Protein AF-A0A7V0Y2A8-F1 (afdb_monomer_lite)

Structure (mmCIF, N/CA/C/O backbone):
data_AF-A0A7V0Y2A8-F1
#
_entry.id   AF-A0A7V0Y2A8-F1
#
loop_
_atom_site.group_PDB
_atom_site.id
_atom_site.type_symbol
_atom_site.label_atom_id
_atom_site.label_alt_id
_atom_site.label_comp_id
_atom_site.label_asym_id
_atom_site.label_entity_id
_atom_site.label_seq_id
_atom_site.pdbx_PDB_ins_code
_atom_site.Cartn_x
_atom_site.Cartn_y
_atom_site.Cartn_z
_atom_site.occupancy
_atom_site.B_iso_or_equiv
_atom_site.auth_seq_id
_atom_site.auth_comp_id
_atom_site.auth_asym_id
_atom_site.auth_atom_id
_atom_site.pdbx_PDB_model_num
ATOM 1 N N . MET A 1 1 ? 107.930 47.065 -101.768 1.00 41.16 1 MET A N 1
ATOM 2 C CA . MET A 1 1 ? 106.748 47.946 -101.839 1.00 41.16 1 MET A CA 1
ATOM 3 C C . MET A 1 1 ? 105.565 47.060 -101.537 1.00 41.16 1 MET A C 1
ATOM 5 O O . MET A 1 1 ? 105.533 45.985 -102.114 1.00 41.16 1 MET A O 1
ATOM 9 N N . ASN A 1 2 ? 104.619 47.517 -100.731 1.00 44.09 2 ASN A N 1
ATOM 10 C CA . ASN A 1 2 ? 103.269 46.960 -100.753 1.00 44.09 2 ASN A CA 1
ATOM 11 C C . ASN A 1 2 ? 103.101 45.559 -100.145 1.00 44.09 2 ASN A C 1
ATOM 13 O O . ASN A 1 2 ? 104.013 44.741 -100.088 1.00 44.09 2 ASN A O 1
ATOM 17 N N . GLN A 1 3 ? 101.916 45.402 -99.573 1.00 46.66 3 GLN A N 1
ATOM 18 C CA . GLN A 1 3 ? 101.531 44.491 -98.502 1.00 46.66 3 GLN A CA 1
ATOM 19 C C . GLN A 1 3 ? 100.575 43.408 -99.031 1.00 46.66 3 GLN A C 1
ATOM 21 O O . GLN A 1 3 ? 100.016 43.586 -100.110 1.00 46.66 3 GLN A O 1
ATOM 26 N N . GLU A 1 4 ? 100.383 42.352 -98.222 1.00 49.09 4 GLU A N 1
ATOM 27 C CA . GLU A 1 4 ? 99.725 41.056 -98.520 1.00 49.09 4 GLU A CA 1
ATOM 28 C C . GLU A 1 4 ? 100.534 40.155 -99.473 1.00 49.09 4 GLU A C 1
ATOM 30 O O . GLU A 1 4 ? 101.193 40.686 -100.368 1.00 49.09 4 GLU A O 1
ATOM 35 N N . PRO A 1 5 ? 100.562 38.807 -99.294 1.00 59.09 5 PRO A N 1
ATOM 36 C CA . PRO A 1 5 ? 99.356 37.960 -99.188 1.00 59.09 5 PRO A CA 1
ATOM 37 C C . PRO A 1 5 ? 99.505 36.630 -98.397 1.00 59.09 5 PRO A C 1
ATOM 39 O O . PRO A 1 5 ? 100.590 36.260 -97.959 1.00 59.09 5 PRO A O 1
ATOM 42 N N . ALA A 1 6 ? 98.420 35.849 -98.303 1.00 41.50 6 ALA A N 1
ATOM 43 C CA . ALA A 1 6 ? 98.488 34.381 -98.376 1.00 41.50 6 ALA A CA 1
ATOM 44 C C . ALA A 1 6 ? 97.133 33.783 -98.807 1.00 41.50 6 ALA A C 1
ATOM 46 O O . ALA A 1 6 ? 96.200 33.660 -98.019 1.00 41.50 6 ALA A O 1
ATOM 47 N N . LEU A 1 7 ? 97.053 33.406 -100.085 1.00 45.44 7 LEU A N 1
ATOM 48 C CA . LEU A 1 7 ? 96.044 32.522 -100.671 1.00 45.44 7 LEU A CA 1
ATOM 49 C C . LEU A 1 7 ? 96.472 31.063 -100.479 1.00 45.44 7 LEU A C 1
ATOM 51 O O . LEU A 1 7 ? 97.581 30.713 -100.877 1.00 45.44 7 LEU A O 1
ATOM 55 N N . GLN A 1 8 ? 95.573 30.199 -100.001 1.00 46.03 8 GLN A N 1
ATOM 56 C CA . GLN A 1 8 ? 95.588 28.760 -100.297 1.00 46.03 8 GLN A CA 1
ATOM 57 C C . GLN A 1 8 ? 94.276 28.109 -99.816 1.00 46.03 8 GLN A C 1
ATOM 59 O O . GLN A 1 8 ? 93.809 28.452 -98.740 1.00 46.03 8 GLN A O 1
ATOM 64 N N . ASN A 1 9 ? 93.651 27.112 -100.442 1.00 39.97 9 ASN A N 1
ATOM 65 C CA . ASN A 1 9 ? 93.464 26.664 -101.828 1.00 39.97 9 ASN A CA 1
ATOM 66 C C . ASN A 1 9 ? 92.543 25.423 -101.734 1.00 39.97 9 ASN A C 1
ATOM 68 O O . ASN A 1 9 ? 92.690 24.679 -100.771 1.00 39.97 9 ASN A O 1
ATOM 72 N N . HIS A 1 10 ? 91.727 25.162 -102.768 1.00 40.78 10 HIS A N 1
ATOM 73 C CA . HIS A 1 10 ? 91.119 23.853 -103.124 1.00 40.78 10 HIS A CA 1
ATOM 74 C C . HIS A 1 10 ? 90.115 23.214 -102.128 1.00 40.78 10 HIS A C 1
ATOM 76 O O . HIS A 1 10 ? 90.305 23.250 -100.927 1.00 40.78 10 HIS A O 1
ATOM 82 N N . GLN A 1 11 ? 89.027 22.530 -102.491 1.00 37.34 11 GLN A N 1
ATOM 83 C CA . GLN A 1 11 ? 88.330 22.149 -103.726 1.00 37.34 11 GLN A CA 1
ATOM 84 C C . GLN A 1 11 ? 86.916 21.643 -103.289 1.00 37.34 11 GLN A C 1
ATOM 86 O O . GLN A 1 11 ? 86.724 21.341 -102.111 1.00 37.34 11 GLN A O 1
ATOM 91 N N . PRO A 1 12 ? 85.932 21.533 -104.203 1.00 55.09 12 PRO A N 1
ATOM 92 C CA . PRO A 1 12 ? 84.576 20.989 -103.977 1.00 55.09 12 PRO A CA 1
ATOM 93 C C . PRO A 1 12 ? 84.581 19.451 -104.246 1.00 55.09 12 PRO A C 1
ATOM 95 O O . PRO A 1 12 ? 85.677 18.899 -104.334 1.00 55.09 12 PRO A O 1
ATOM 98 N N . PRO A 1 13 ? 83.485 18.713 -104.554 1.00 54.53 13 PRO A N 1
ATOM 99 C CA . PRO A 1 13 ? 82.047 18.770 -104.229 1.00 54.53 13 PRO A CA 1
ATOM 100 C C . PRO A 1 13 ? 81.493 17.392 -103.729 1.00 54.53 13 PRO A C 1
ATOM 102 O O . PRO A 1 13 ? 82.209 16.404 -103.599 1.00 54.53 13 PRO A O 1
ATOM 105 N N . THR A 1 14 ? 80.158 17.301 -103.619 1.00 45.72 14 THR A N 1
ATOM 106 C CA . THR A 1 14 ? 79.307 16.104 -103.863 1.00 45.72 14 THR A CA 1
ATOM 107 C C . THR A 1 14 ? 79.387 14.895 -102.923 1.00 45.72 14 THR A C 1
ATOM 109 O O . THR A 1 14 ? 80.276 14.057 -103.037 1.00 45.72 14 THR A O 1
ATOM 112 N N . ARG A 1 15 ? 78.281 14.651 -102.203 1.00 33.38 15 ARG A N 1
ATOM 113 C CA . ARG A 1 15 ? 77.554 13.374 -102.321 1.00 33.38 15 ARG A CA 1
ATOM 114 C C . ARG A 1 15 ? 76.119 13.490 -101.806 1.00 33.38 15 ARG A C 1
ATOM 116 O O . ARG A 1 15 ? 75.877 13.674 -100.621 1.00 33.38 15 ARG A O 1
ATOM 123 N N . THR A 1 16 ? 75.176 13.349 -102.727 1.00 52.38 16 THR A N 1
ATOM 124 C CA . THR A 1 16 ? 73.829 12.847 -102.468 1.00 52.38 16 THR A CA 1
ATOM 125 C C . THR A 1 16 ? 73.912 11.404 -101.961 1.00 52.38 16 THR A C 1
ATOM 127 O O . THR A 1 16 ? 74.511 10.557 -102.620 1.00 52.38 16 THR A O 1
ATOM 130 N N . VAL A 1 17 ? 73.285 11.129 -100.817 1.00 42.03 17 VAL A N 1
ATOM 131 C CA . VAL A 1 17 ? 72.865 9.800 -100.332 1.00 42.03 17 VAL A CA 1
ATOM 132 C C . VAL A 1 17 ? 71.547 10.058 -99.588 1.00 42.03 17 VAL A C 1
ATOM 134 O O . VAL A 1 17 ? 71.528 10.853 -98.657 1.00 42.03 17 VAL A O 1
ATOM 137 N N . HIS A 1 18 ? 70.415 9.760 -100.237 1.00 34.09 18 HIS A N 1
ATOM 138 C CA . HIS A 1 18 ? 69.471 8.698 -99.834 1.00 34.09 18 HIS A CA 1
ATOM 139 C C . HIS A 1 18 ? 68.917 8.903 -98.413 1.00 34.09 18 HIS A C 1
ATOM 141 O O . HIS A 1 18 ? 69.659 8.830 -97.448 1.00 34.09 18 HIS A O 1
ATOM 147 N N . SER A 1 19 ? 67.663 9.354 -98.288 1.00 45.12 19 SER A N 1
ATOM 148 C CA . SER A 1 19 ? 66.455 8.503 -98.213 1.00 45.12 19 SER A CA 1
ATOM 149 C C . SER A 1 19 ? 66.260 7.908 -96.819 1.00 45.12 19 SER A C 1
ATOM 151 O O . SER A 1 19 ? 67.185 7.287 -96.319 1.00 45.12 19 SER A O 1
ATOM 153 N N . GLN A 1 20 ? 65.021 8.034 -96.307 1.00 40.81 20 GLN A N 1
ATOM 154 C CA . GLN A 1 20 ? 64.449 7.270 -95.179 1.00 40.81 20 GLN A CA 1
ATOM 155 C C . GLN A 1 20 ? 64.992 7.703 -93.797 1.00 40.81 20 GLN A C 1
ATOM 157 O O . GLN A 1 20 ? 66.187 7.875 -93.632 1.00 40.81 20 GLN A O 1
ATOM 162 N N . ASP A 1 21 ? 64.237 7.979 -92.734 1.00 40.41 21 ASP A N 1
ATOM 163 C CA . ASP A 1 21 ? 62.834 7.795 -92.374 1.00 40.41 21 ASP A CA 1
ATOM 164 C C . ASP A 1 21 ? 62.510 8.811 -91.255 1.00 40.41 21 ASP A C 1
ATOM 166 O O . ASP A 1 21 ? 63.220 8.865 -90.253 1.00 40.41 21 ASP A O 1
ATOM 170 N N . GLU A 1 22 ? 61.418 9.568 -91.363 1.00 52.53 22 GLU A N 1
ATOM 171 C CA . GLU A 1 22 ? 60.676 9.992 -90.168 1.00 52.53 22 GLU A CA 1
ATOM 172 C C . GLU A 1 22 ? 59.401 9.150 -90.100 1.00 52.53 22 GLU A C 1
ATOM 174 O O . GLU A 1 22 ? 58.576 9.241 -91.015 1.00 52.53 22 GLU A O 1
ATOM 179 N N . PRO A 1 23 ? 59.197 8.352 -89.034 1.00 50.72 23 PRO A N 1
ATOM 180 C CA . PRO A 1 23 ? 57.855 7.875 -88.747 1.00 50.72 23 PRO A CA 1
ATOM 181 C C . PRO A 1 23 ? 57.562 7.806 -87.244 1.00 50.72 23 PRO A C 1
ATOM 183 O O . PRO A 1 23 ? 56.919 6.863 -86.796 1.00 50.72 23 PRO A O 1
ATOM 186 N N . PHE A 1 24 ? 58.013 8.765 -86.432 1.00 49.22 24 PHE A N 1
ATOM 187 C CA . PHE A 1 24 ? 57.648 8.766 -85.011 1.00 49.22 24 PHE A CA 1
ATOM 188 C C . PHE A 1 24 ? 57.342 10.151 -84.462 1.00 49.22 24 PHE A C 1
ATOM 190 O O . PHE A 1 24 ? 58.049 10.603 -83.583 1.00 49.22 24 PHE A O 1
ATOM 197 N N . LEU A 1 25 ? 56.245 10.772 -84.902 1.00 55.19 25 LEU A N 1
ATOM 198 C CA . LEU A 1 25 ? 55.335 11.565 -84.057 1.00 55.19 25 LEU A CA 1
ATOM 199 C C . LEU A 1 25 ? 53.986 11.663 -84.807 1.00 55.19 25 LEU A C 1
ATOM 201 O O . LEU A 1 25 ? 53.960 12.115 -85.949 1.00 55.19 25 LEU A O 1
ATOM 205 N N . PRO A 1 26 ? 52.877 11.153 -84.227 1.00 54.81 26 PRO A N 1
ATOM 206 C CA . PRO A 1 26 ? 52.179 11.880 -83.169 1.00 54.81 26 PRO A CA 1
ATOM 207 C C . PRO A 1 26 ? 51.676 10.927 -82.067 1.00 54.81 26 PRO A C 1
ATOM 209 O O . PRO A 1 26 ? 50.474 10.716 -81.898 1.00 54.81 26 PRO A O 1
ATOM 212 N N . LEU A 1 27 ? 52.593 10.306 -81.322 1.00 57.28 27 LEU A N 1
ATOM 213 C CA . LEU A 1 27 ? 52.212 9.500 -80.154 1.00 57.28 27 LEU A CA 1
ATOM 214 C C . LEU A 1 27 ? 52.006 10.356 -78.894 1.00 57.28 27 LEU A C 1
ATOM 216 O O . LEU A 1 27 ? 51.165 10.003 -78.073 1.00 57.28 27 LEU A O 1
ATOM 220 N N . SER A 1 28 ? 52.694 11.494 -78.761 1.00 64.12 28 SER A N 1
ATOM 221 C CA . SER A 1 28 ? 52.586 12.399 -77.604 1.00 64.12 28 SER A CA 1
ATOM 222 C C . SER A 1 28 ? 51.164 12.908 -77.316 1.00 64.12 28 SER A C 1
ATOM 224 O O . SER A 1 28 ? 50.699 12.671 -76.206 1.00 64.12 28 SER A O 1
ATOM 226 N N . PRO A 1 29 ? 50.392 13.476 -78.268 1.00 74.31 29 PRO A N 1
ATOM 227 C CA . PRO A 1 29 ? 49.049 13.979 -77.959 1.00 74.31 29 PRO A CA 1
ATOM 228 C C . PRO A 1 29 ? 48.061 12.862 -77.595 1.00 74.31 29 PRO A C 1
ATOM 230 O O . PRO A 1 29 ? 47.116 13.088 -76.845 1.00 74.31 29 PRO A O 1
ATOM 233 N N . ARG A 1 30 ? 48.272 11.638 -78.102 1.00 70.12 30 ARG A N 1
ATOM 234 C CA . ARG A 1 30 ? 47.468 10.465 -77.726 1.00 70.12 30 ARG A CA 1
ATOM 235 C C . ARG A 1 30 ? 47.822 9.955 -76.332 1.00 70.12 30 ARG A C 1
ATOM 237 O O . ARG A 1 30 ? 46.923 9.536 -75.612 1.00 70.12 30 ARG A O 1
ATOM 244 N N . LEU A 1 31 ? 49.101 9.996 -75.958 1.00 79.44 31 LEU A N 1
ATOM 245 C CA . LEU A 1 31 ? 49.548 9.682 -74.602 1.00 79.44 31 LEU A CA 1
ATOM 246 C C . LEU A 1 31 ? 49.018 10.714 -73.601 1.00 79.44 31 LEU A C 1
ATOM 248 O O . LEU A 1 31 ? 48.477 10.305 -72.582 1.00 79.44 31 LEU A O 1
ATOM 252 N N . ASP A 1 32 ? 49.059 12.007 -73.928 1.00 81.56 32 ASP A N 1
ATOM 253 C CA . ASP A 1 32 ? 48.509 13.085 -73.092 1.00 81.56 32 ASP A CA 1
ATOM 254 C C . ASP A 1 32 ? 46.986 12.969 -72.917 1.00 81.56 32 ASP A C 1
ATOM 256 O O . ASP A 1 32 ? 46.440 13.190 -71.837 1.00 81.56 32 ASP A O 1
ATOM 260 N N . GLN A 1 33 ? 46.274 12.564 -73.970 1.00 83.56 33 GLN A N 1
ATOM 261 C CA . GLN A 1 33 ? 44.835 12.316 -73.896 1.00 83.56 33 GLN A CA 1
ATOM 262 C C . GLN A 1 33 ? 44.501 11.082 -73.042 1.00 83.56 33 GLN A C 1
ATOM 264 O O . GLN A 1 33 ? 43.501 11.075 -72.323 1.00 83.56 33 GLN A O 1
ATOM 269 N N . LEU A 1 34 ? 45.338 10.042 -73.096 1.00 85.50 34 LEU A N 1
ATOM 270 C CA . LEU A 1 34 ? 45.162 8.818 -72.314 1.00 85.50 34 LEU A CA 1
ATOM 271 C C . LEU A 1 34 ? 45.508 9.043 -70.836 1.00 85.50 34 LEU A C 1
ATOM 273 O O . LEU A 1 34 ? 44.783 8.564 -69.968 1.00 85.50 34 LEU A O 1
ATOM 277 N N . THR A 1 35 ? 46.547 9.824 -70.530 1.00 88.00 35 THR A N 1
ATOM 278 C CA . THR A 1 35 ? 46.888 10.211 -69.152 1.00 88.00 35 THR A CA 1
ATOM 279 C C . THR A 1 35 ? 45.843 11.146 -68.549 1.00 88.00 35 THR A C 1
ATOM 281 O O . THR A 1 35 ? 45.481 10.953 -67.389 1.00 88.00 35 THR A O 1
ATOM 284 N N . ALA A 1 36 ? 45.292 12.088 -69.324 1.00 87.56 36 ALA A N 1
ATOM 285 C CA . ALA A 1 36 ? 44.167 12.921 -68.897 1.00 87.56 36 ALA A CA 1
ATOM 286 C C . ALA A 1 36 ? 42.898 12.089 -68.644 1.00 87.56 36 ALA A C 1
ATOM 288 O O . ALA A 1 36 ? 42.212 12.298 -67.646 1.00 87.56 36 ALA A O 1
ATOM 289 N N . GLY A 1 37 ? 42.612 11.107 -69.507 1.00 89.69 37 GLY A N 1
ATOM 290 C CA . GLY A 1 37 ? 41.516 10.155 -69.308 1.00 89.69 37 GLY A CA 1
ATOM 291 C C . GLY A 1 37 ? 41.700 9.289 -68.059 1.00 89.69 37 GLY A C 1
ATOM 292 O O . GLY A 1 37 ? 40.747 9.096 -67.308 1.00 89.69 37 GLY A O 1
ATOM 293 N N . LEU A 1 38 ? 42.927 8.824 -67.798 1.00 90.19 38 LEU A N 1
ATOM 294 C CA . LEU A 1 38 ? 43.275 8.102 -66.571 1.00 90.19 38 LEU A CA 1
ATOM 295 C C . LEU A 1 38 ? 43.092 8.972 -65.324 1.00 90.19 38 LEU A C 1
ATOM 297 O O . LEU A 1 38 ? 42.463 8.516 -64.378 1.00 90.19 38 LEU A O 1
ATOM 301 N N . HIS A 1 39 ? 43.559 10.224 -65.336 1.00 91.25 39 HIS A N 1
ATOM 302 C CA . HIS A 1 39 ? 43.379 11.141 -64.204 1.00 91.25 39 HIS A CA 1
ATOM 303 C C . HIS A 1 39 ? 41.904 11.465 -63.958 1.00 91.25 39 HIS A C 1
ATOM 305 O O . HIS A 1 39 ? 41.469 11.506 -62.812 1.00 91.25 39 HIS A O 1
ATOM 311 N N . ALA A 1 40 ? 41.115 11.668 -65.015 1.00 91.88 40 ALA A N 1
ATOM 312 C CA . ALA A 1 40 ? 39.680 11.904 -64.883 1.00 91.88 40 ALA A CA 1
ATOM 313 C C . ALA A 1 40 ? 38.954 10.681 -64.298 1.00 91.88 40 ALA A C 1
ATOM 315 O O . ALA A 1 40 ? 38.076 10.831 -63.451 1.00 91.88 40 ALA A O 1
ATOM 316 N N . LEU A 1 41 ? 39.340 9.471 -64.718 1.00 92.75 41 LEU A N 1
ATOM 317 C CA . LEU A 1 41 ? 38.797 8.230 -64.171 1.00 92.75 41 LEU A CA 1
ATOM 318 C C . LEU A 1 41 ? 39.202 8.033 -62.705 1.00 92.75 41 LEU A C 1
ATOM 320 O O . LEU A 1 41 ? 38.368 7.644 -61.893 1.00 92.75 41 LEU A O 1
ATOM 324 N N . GLU A 1 42 ? 40.457 8.319 -62.364 1.00 94.31 42 GLU A N 1
ATOM 325 C CA . GLU A 1 42 ? 40.974 8.235 -60.998 1.00 94.31 42 GLU A CA 1
ATOM 326 C C . GLU A 1 42 ? 40.258 9.221 -60.070 1.00 94.31 42 GLU A C 1
ATOM 328 O O . GLU A 1 42 ? 39.785 8.828 -59.006 1.00 94.31 42 GLU A O 1
ATOM 333 N N . GLN A 1 43 ? 40.084 10.473 -60.502 1.00 94.69 43 GLN A N 1
ATOM 334 C CA . GLN A 1 43 ? 39.322 11.485 -59.765 1.00 94.69 43 GLN A CA 1
ATOM 335 C C . GLN A 1 43 ? 37.859 11.081 -59.587 1.00 94.69 43 GLN A C 1
ATOM 337 O O . GLN A 1 43 ? 37.302 11.233 -58.500 1.00 94.69 43 GLN A O 1
ATOM 342 N N . TRP A 1 44 ? 37.234 10.547 -60.639 1.00 95.69 44 TRP A N 1
ATOM 343 C CA . TRP A 1 44 ? 35.859 10.069 -60.563 1.00 95.69 44 TRP A CA 1
ATOM 344 C C . TRP A 1 44 ? 35.723 8.901 -59.585 1.00 95.69 44 TRP A C 1
ATOM 346 O O . TRP A 1 44 ? 34.813 8.900 -58.760 1.00 95.69 44 TRP A O 1
ATOM 356 N N . TYR A 1 45 ? 36.642 7.934 -59.635 1.00 96.19 45 TYR A N 1
ATOM 357 C CA . TYR A 1 45 ? 36.637 6.795 -58.725 1.00 96.19 45 TYR A CA 1
ATOM 358 C C . TYR A 1 45 ? 36.891 7.222 -57.277 1.00 96.19 45 TYR A C 1
ATOM 360 O O . TYR A 1 45 ? 36.200 6.748 -56.380 1.00 96.19 45 TYR A O 1
ATOM 368 N N . ALA A 1 46 ? 37.836 8.138 -57.041 1.00 95.56 46 ALA A N 1
ATOM 369 C CA . ALA A 1 46 ? 38.087 8.697 -55.717 1.00 95.56 46 ALA A CA 1
ATOM 370 C C . ALA A 1 46 ? 36.828 9.378 -55.160 1.00 95.56 46 ALA A C 1
ATOM 372 O O . ALA A 1 46 ? 36.424 9.083 -54.039 1.00 95.56 46 ALA A O 1
ATOM 373 N N . ALA A 1 47 ? 36.148 10.193 -55.971 1.00 95.12 47 ALA A N 1
ATOM 374 C CA . ALA A 1 47 ? 34.902 10.844 -55.579 1.00 95.12 47 ALA A CA 1
ATOM 375 C C . ALA A 1 47 ? 33.752 9.846 -55.329 1.00 95.12 47 ALA A C 1
ATOM 377 O O . ALA A 1 47 ? 33.007 10.000 -54.361 1.00 95.12 47 ALA A O 1
ATOM 378 N N . ASP A 1 48 ? 33.596 8.809 -56.163 1.00 95.88 48 ASP A N 1
ATOM 379 C CA . ASP A 1 48 ? 32.574 7.766 -55.960 1.00 95.88 48 ASP A CA 1
ATOM 380 C C . ASP A 1 48 ? 32.859 6.944 -54.697 1.00 95.88 48 ASP A C 1
ATOM 382 O O . ASP A 1 48 ? 31.950 6.632 -53.927 1.00 95.88 48 ASP A O 1
ATOM 386 N N . PHE A 1 49 ? 34.129 6.628 -54.442 1.00 95.81 49 PHE A N 1
ATOM 387 C CA . PHE A 1 49 ? 34.545 5.923 -53.238 1.00 95.81 49 PHE A CA 1
ATOM 388 C C . PHE A 1 49 ? 34.310 6.765 -51.980 1.00 95.81 49 PHE A C 1
ATOM 390 O O . PHE A 1 49 ? 33.696 6.272 -51.035 1.00 95.81 49 PHE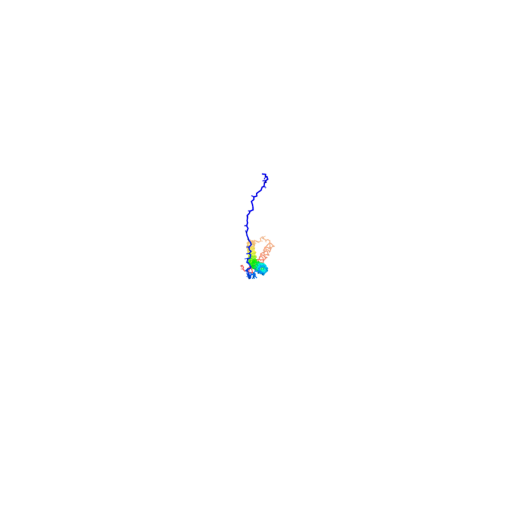 A O 1
ATOM 397 N N . GLU A 1 50 ? 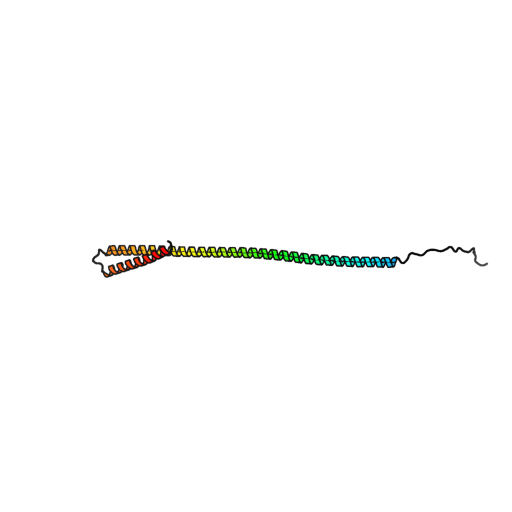34.727 8.034 -51.974 1.00 97.19 50 GLU A N 1
ATOM 398 C CA . GLU A 1 50 ? 34.472 8.967 -50.870 1.00 97.19 50 GLU A CA 1
ATOM 399 C C . GLU A 1 50 ? 32.978 9.096 -50.579 1.00 97.19 50 GLU A C 1
ATOM 401 O O . GLU A 1 50 ? 32.566 9.021 -49.420 1.00 97.19 50 GLU A O 1
ATOM 406 N N . LYS A 1 51 ? 32.153 9.202 -51.627 1.00 97.12 51 LYS A N 1
ATOM 407 C CA . LYS A 1 51 ? 30.698 9.234 -51.486 1.00 97.12 51 LYS A CA 1
ATOM 408 C C . LYS A 1 51 ? 30.170 7.963 -50.822 1.00 97.12 51 LYS A C 1
ATOM 410 O O . LYS A 1 51 ? 29.432 8.051 -49.848 1.00 97.12 51 LYS A O 1
ATOM 415 N N . ARG A 1 52 ? 30.574 6.781 -51.292 1.00 96.56 52 ARG A N 1
ATOM 416 C CA . ARG A 1 52 ? 30.135 5.509 -50.690 1.00 96.56 52 ARG A CA 1
ATOM 417 C C . ARG A 1 52 ? 30.585 5.371 -49.240 1.00 96.56 52 ARG A C 1
ATOM 419 O O . ARG A 1 52 ? 29.835 4.850 -48.421 1.00 96.56 52 ARG A O 1
ATOM 426 N N . VAL A 1 53 ? 31.795 5.823 -48.909 1.00 97.31 53 VAL A N 1
ATOM 427 C CA . VAL A 1 53 ? 32.287 5.832 -47.524 1.00 97.31 53 VAL A CA 1
ATOM 428 C C . VAL A 1 53 ? 31.444 6.771 -46.662 1.00 97.31 53 VAL A C 1
ATOM 430 O O . VAL A 1 53 ? 31.087 6.397 -45.543 1.00 97.31 53 VAL A O 1
ATOM 433 N N . ALA A 1 54 ? 31.083 7.950 -47.174 1.00 97.31 54 ALA A N 1
ATOM 434 C CA . ALA A 1 54 ? 30.188 8.873 -46.484 1.00 97.31 54 ALA A CA 1
ATOM 435 C C . ALA A 1 54 ? 28.802 8.246 -46.252 1.00 97.31 54 ALA A C 1
ATOM 437 O O . ALA A 1 54 ? 28.337 8.233 -45.112 1.00 97.31 54 ALA A O 1
ATOM 438 N N . ASP A 1 55 ? 28.212 7.633 -47.282 1.00 97.50 55 ASP A N 1
ATOM 439 C CA . ASP A 1 55 ? 26.908 6.962 -47.203 1.00 97.50 55 ASP A CA 1
ATOM 440 C C . ASP A 1 55 ? 26.926 5.830 -46.154 1.00 97.50 55 ASP A C 1
ATOM 442 O O . ASP A 1 55 ? 26.047 5.737 -45.296 1.00 97.50 55 ASP A O 1
ATOM 446 N N . VAL A 1 56 ? 27.964 4.983 -46.161 1.00 97.81 56 VAL A N 1
ATOM 447 C CA . VAL A 1 56 ? 28.125 3.900 -45.172 1.00 97.81 56 VAL A CA 1
ATOM 448 C C . VAL A 1 56 ? 28.301 4.458 -43.761 1.00 97.81 56 VAL A C 1
ATOM 450 O O . VAL A 1 56 ? 27.731 3.924 -42.808 1.00 97.81 56 VAL A O 1
ATOM 453 N N . THR A 1 57 ? 29.066 5.538 -43.611 1.00 97.50 57 THR A N 1
ATOM 454 C CA . THR A 1 57 ? 29.287 6.182 -42.310 1.00 97.50 57 THR A CA 1
ATOM 455 C C . THR A 1 57 ? 27.989 6.759 -41.752 1.00 97.50 57 THR A C 1
ATOM 457 O O . THR A 1 57 ? 27.720 6.617 -40.558 1.00 97.50 57 THR A O 1
ATOM 460 N N . GLU A 1 58 ? 27.162 7.373 -42.599 1.00 97.88 58 GLU A N 1
ATOM 461 C CA . GLU A 1 58 ? 25.854 7.899 -42.209 1.00 97.88 58 GLU A CA 1
ATOM 462 C C . GLU A 1 58 ? 24.913 6.779 -41.754 1.00 97.88 58 GLU A C 1
ATOM 464 O O . GLU A 1 58 ? 24.332 6.872 -40.669 1.00 97.88 58 GLU A O 1
ATOM 469 N N . VAL A 1 59 ? 24.831 5.684 -42.518 1.00 98.12 59 VAL A N 1
ATOM 470 C CA . VAL A 1 59 ? 24.002 4.522 -42.162 1.00 98.12 59 VAL A CA 1
ATOM 471 C C . VAL A 1 59 ? 24.453 3.905 -40.841 1.00 98.12 59 VAL A C 1
ATOM 473 O O . VAL A 1 59 ? 23.624 3.669 -39.963 1.00 98.12 59 VAL A O 1
ATOM 476 N N . LEU A 1 60 ? 25.757 3.682 -40.659 1.00 97.38 60 LEU A N 1
ATOM 477 C CA . LEU A 1 60 ? 26.291 3.131 -39.412 1.00 97.38 60 LEU A CA 1
ATOM 478 C C . LEU A 1 60 ? 26.007 4.050 -38.226 1.00 97.38 60 LEU A C 1
ATOM 480 O O . LEU A 1 60 ? 25.602 3.582 -37.165 1.00 97.38 60 LEU A O 1
ATOM 484 N N . ARG A 1 61 ? 26.171 5.365 -38.397 1.00 97.94 61 ARG A N 1
ATOM 485 C CA . ARG A 1 61 ? 25.862 6.337 -37.347 1.00 97.94 61 ARG A CA 1
ATOM 486 C C . ARG A 1 61 ? 24.380 6.313 -36.980 1.00 97.94 61 ARG A C 1
ATOM 488 O O . ARG A 1 61 ? 24.060 6.340 -35.790 1.00 97.94 61 ARG A O 1
ATOM 495 N N . ALA A 1 62 ? 23.493 6.259 -37.971 1.00 97.25 62 ALA A N 1
ATOM 496 C CA . ALA A 1 62 ? 22.056 6.165 -37.746 1.00 97.25 62 ALA A CA 1
ATOM 497 C C . ALA A 1 62 ? 21.693 4.877 -36.991 1.00 97.25 62 ALA A C 1
ATOM 499 O O . ALA A 1 62 ? 20.988 4.949 -35.987 1.00 97.25 62 ALA A O 1
ATOM 500 N N . GLN A 1 63 ? 22.246 3.731 -37.402 1.00 97.62 63 GLN A N 1
ATOM 501 C CA . GLN A 1 63 ? 22.024 2.439 -36.745 1.00 97.62 63 GLN A CA 1
ATOM 502 C C . GLN A 1 63 ? 22.530 2.432 -35.302 1.00 97.62 63 GLN A C 1
ATOM 504 O O . GLN A 1 63 ? 21.780 2.087 -34.397 1.00 97.62 63 GLN A O 1
ATOM 509 N N . ILE A 1 64 ? 23.763 2.888 -35.060 1.00 97.50 64 ILE A N 1
ATOM 510 C CA . ILE A 1 64 ? 24.326 2.971 -33.704 1.00 97.50 64 ILE A CA 1
ATOM 511 C C . ILE A 1 64 ? 23.463 3.870 -32.814 1.00 97.50 64 ILE A C 1
ATOM 513 O O . ILE A 1 64 ? 23.194 3.524 -31.666 1.00 97.50 64 ILE A O 1
ATOM 517 N N . THR A 1 65 ? 23.022 5.018 -33.335 1.00 97.81 65 THR A N 1
ATOM 518 C CA . THR A 1 65 ? 22.181 5.953 -32.575 1.00 97.81 65 THR A CA 1
ATOM 519 C C . THR A 1 65 ? 20.835 5.317 -32.242 1.00 97.81 65 THR A C 1
ATOM 521 O O . THR A 1 65 ? 20.403 5.371 -31.095 1.00 97.81 65 THR A O 1
ATOM 524 N N . GLN A 1 66 ? 20.196 4.673 -33.219 1.00 97.94 66 GLN A N 1
ATOM 525 C CA . GLN A 1 66 ? 18.918 3.994 -33.033 1.00 97.94 66 GLN A CA 1
ATOM 526 C C . GLN A 1 66 ? 19.021 2.853 -32.013 1.00 97.94 66 GLN A C 1
ATOM 528 O O . GLN A 1 66 ? 18.198 2.771 -31.101 1.00 97.94 66 GLN A O 1
ATOM 533 N N . ASP A 1 67 ? 20.041 2.005 -32.131 1.00 97.69 67 ASP A N 1
ATOM 534 C CA . ASP A 1 67 ? 20.269 0.894 -31.210 1.00 97.69 67 ASP A CA 1
ATOM 535 C C . ASP A 1 67 ? 20.505 1.403 -29.790 1.00 97.69 67 ASP A C 1
ATOM 537 O O . ASP A 1 67 ? 19.923 0.885 -28.838 1.00 97.69 67 ASP A O 1
ATOM 541 N N . LEU A 1 68 ? 21.318 2.450 -29.640 1.00 97.50 68 LEU A N 1
ATOM 542 C CA . LEU A 1 68 ? 21.610 3.035 -28.339 1.00 97.50 68 LEU A CA 1
ATOM 543 C C . LEU A 1 68 ? 20.353 3.645 -27.704 1.00 97.50 68 LEU A C 1
ATOM 545 O O . LEU A 1 68 ? 20.075 3.363 -26.541 1.00 97.50 68 LEU A O 1
ATOM 549 N N . CYS A 1 69 ? 19.572 4.416 -28.468 1.00 97.50 69 CYS A N 1
ATOM 550 C CA . CYS A 1 69 ? 18.302 4.975 -28.002 1.00 97.50 69 CYS A CA 1
ATOM 551 C C . CYS A 1 69 ? 17.332 3.872 -27.574 1.00 97.50 69 CYS A C 1
ATOM 553 O O . CYS A 1 69 ? 16.849 3.899 -26.451 1.00 97.50 69 CYS A O 1
ATOM 555 N N . SER A 1 70 ? 17.126 2.853 -28.412 1.00 97.25 70 SER A N 1
ATOM 556 C CA . SER A 1 70 ? 16.194 1.765 -28.094 1.00 97.25 70 SER A CA 1
ATOM 557 C C . SER A 1 70 ? 16.582 0.995 -26.827 1.00 97.25 70 SER A C 1
ATOM 559 O O . SER A 1 70 ? 15.718 0.644 -26.024 1.00 97.25 70 SER A O 1
ATOM 561 N N . ARG A 1 71 ? 17.885 0.766 -26.609 1.00 97.75 71 ARG A N 1
ATOM 562 C CA . ARG A 1 71 ? 18.385 0.121 -25.390 1.00 97.75 71 ARG A CA 1
ATOM 563 C C . ARG A 1 71 ? 18.150 0.994 -24.168 1.00 97.75 71 ARG A C 1
ATOM 565 O O . ARG A 1 71 ? 17.613 0.490 -23.186 1.00 97.75 71 ARG A O 1
ATOM 572 N N . PHE A 1 72 ? 18.497 2.277 -24.241 1.00 97.88 72 PHE A N 1
ATOM 573 C CA . PHE A 1 72 ? 18.264 3.201 -23.135 1.00 97.88 72 PHE A CA 1
ATOM 574 C C . PHE A 1 72 ? 16.782 3.331 -22.797 1.00 97.88 72 PHE A C 1
ATOM 576 O O . PHE A 1 72 ? 16.438 3.245 -21.624 1.00 97.88 72 PHE A O 1
ATOM 583 N N . ASP A 1 73 ? 15.911 3.464 -23.795 1.00 97.69 73 ASP A N 1
ATOM 584 C CA . ASP A 1 73 ? 14.466 3.544 -23.576 1.00 97.69 73 ASP A CA 1
ATOM 585 C C . ASP A 1 73 ? 13.957 2.280 -22.869 1.00 97.69 73 ASP A C 1
ATOM 587 O O . ASP A 1 73 ? 13.261 2.369 -21.859 1.00 97.69 73 ASP A O 1
ATOM 591 N N . SER A 1 74 ? 14.394 1.097 -23.316 1.00 97.12 74 SER A N 1
ATOM 592 C CA . SER A 1 74 ? 14.005 -0.169 -22.682 1.00 97.12 74 SER A CA 1
ATOM 593 C C . SER A 1 74 ? 14.511 -0.315 -21.241 1.00 97.12 74 SER A C 1
ATOM 595 O O . SER A 1 74 ? 13.806 -0.852 -20.386 1.00 97.12 74 SER A O 1
ATOM 597 N N . GLU A 1 75 ? 15.720 0.171 -20.952 1.00 97.81 75 GLU A N 1
ATOM 598 C CA . GLU A 1 75 ? 16.315 0.122 -19.616 1.00 97.81 75 GLU A CA 1
ATOM 599 C C . GLU A 1 75 ? 15.623 1.114 -18.672 1.00 97.81 75 GLU A C 1
ATOM 601 O O . GLU A 1 75 ? 15.302 0.772 -17.531 1.00 97.81 75 GLU A O 1
ATOM 606 N N . LEU A 1 76 ? 15.318 2.319 -19.160 1.00 97.75 76 LEU A N 1
ATOM 607 C CA . LEU A 1 76 ? 14.552 3.317 -18.419 1.00 97.75 76 LEU A CA 1
ATOM 608 C C . LEU A 1 76 ? 13.140 2.824 -18.109 1.00 97.75 76 LEU A C 1
ATOM 610 O O . LEU A 1 76 ? 12.709 2.939 -16.962 1.00 97.75 76 LEU A O 1
ATOM 614 N N . ASP A 1 77 ? 12.447 2.233 -19.083 1.00 98.06 77 ASP A N 1
ATOM 615 C CA . ASP A 1 77 ? 11.113 1.665 -18.880 1.00 98.06 77 ASP A CA 1
ATOM 616 C C . ASP A 1 77 ? 11.141 0.527 -17.857 1.00 98.06 77 ASP A C 1
ATOM 618 O O . ASP A 1 77 ? 10.315 0.491 -16.940 1.00 98.06 77 ASP A O 1
ATOM 622 N N . PHE A 1 78 ? 12.128 -0.368 -17.954 1.00 97.94 78 PHE A N 1
ATOM 623 C CA . PHE A 1 78 ? 12.311 -1.447 -16.988 1.00 97.94 78 PHE A CA 1
ATOM 624 C C . PHE A 1 78 ? 12.492 -0.906 -15.564 1.00 97.94 78 PHE A C 1
ATOM 626 O O . PHE A 1 78 ? 11.812 -1.345 -14.632 1.00 97.94 78 PHE A O 1
ATOM 633 N N . HIS A 1 79 ? 13.371 0.082 -15.386 1.00 97.94 79 HIS A N 1
ATOM 634 C CA . HIS A 1 79 ? 13.602 0.685 -14.077 1.00 97.94 79 HIS A CA 1
ATOM 635 C C . HIS A 1 79 ? 12.398 1.473 -13.566 1.00 97.94 79 HIS A C 1
ATOM 637 O O . HIS A 1 79 ? 12.094 1.400 -12.375 1.00 97.94 79 HIS A O 1
ATOM 643 N N . LEU A 1 80 ? 11.687 2.191 -14.435 1.00 97.94 80 LEU A N 1
ATOM 644 C CA . LEU A 1 80 ? 10.484 2.931 -14.069 1.00 97.94 80 LEU A CA 1
ATOM 645 C C . LEU A 1 80 ? 9.409 1.981 -13.537 1.00 97.94 80 LEU A C 1
ATOM 647 O O . LEU A 1 80 ? 8.840 2.242 -12.474 1.00 97.94 80 LEU A O 1
ATOM 651 N N . ILE A 1 81 ? 9.167 0.869 -14.236 1.00 98.06 81 ILE A N 1
ATOM 652 C CA . ILE A 1 81 ? 8.212 -0.160 -13.810 1.00 98.06 81 ILE A CA 1
ATOM 653 C C . ILE A 1 81 ? 8.641 -0.752 -12.466 1.00 98.06 81 ILE A C 1
ATOM 655 O O . ILE A 1 81 ? 7.847 -0.752 -11.527 1.00 98.06 81 ILE A O 1
ATOM 659 N N . ALA A 1 82 ? 9.902 -1.169 -12.333 1.00 98.00 82 ALA A N 1
ATOM 660 C CA . ALA A 1 82 ? 10.406 -1.773 -11.101 1.00 98.00 82 ALA A CA 1
ATOM 661 C C . ALA A 1 82 ? 10.280 -0.832 -9.891 1.00 98.00 82 ALA A C 1
ATOM 663 O O . ALA A 1 82 ? 9.827 -1.234 -8.817 1.00 98.00 82 ALA A O 1
ATOM 664 N N . VAL A 1 83 ? 10.641 0.443 -10.064 1.00 98.25 83 VAL A N 1
ATOM 665 C CA . VAL A 1 83 ? 10.514 1.457 -9.012 1.00 98.25 83 VAL A CA 1
ATOM 666 C C . VAL A 1 83 ? 9.047 1.667 -8.656 1.00 98.25 83 VAL A C 1
ATOM 668 O O . VAL A 1 83 ? 8.695 1.668 -7.476 1.00 98.25 83 VAL A O 1
ATOM 671 N N . ARG A 1 84 ? 8.173 1.812 -9.655 1.00 98.25 84 ARG A N 1
ATOM 672 C CA . ARG A 1 84 ? 6.737 1.993 -9.435 1.00 98.25 84 ARG A CA 1
ATOM 673 C C . ARG A 1 84 ? 6.136 0.831 -8.646 1.00 98.25 84 ARG A C 1
ATOM 675 O O . ARG A 1 84 ? 5.463 1.076 -7.648 1.00 98.25 84 ARG A O 1
ATOM 682 N N . GLU A 1 85 ? 6.410 -0.404 -9.048 1.00 98.06 85 GLU A N 1
ATOM 683 C CA . GLU A 1 85 ? 5.936 -1.601 -8.348 1.00 98.06 85 GLU A CA 1
ATOM 684 C C . GLU A 1 85 ? 6.439 -1.640 -6.903 1.00 98.06 85 GLU A C 1
ATOM 686 O O . GLU A 1 85 ? 5.663 -1.893 -5.981 1.00 98.06 85 GLU A O 1
ATOM 691 N N . GLN A 1 86 ? 7.712 -1.308 -6.674 1.00 97.88 86 GLN A N 1
ATOM 692 C CA . GLN A 1 86 ? 8.273 -1.243 -5.327 1.00 97.88 86 GLN A CA 1
ATOM 693 C C . GLN A 1 86 ? 7.557 -0.197 -4.457 1.00 97.88 86 GLN A C 1
ATOM 695 O O . GLN A 1 86 ? 7.285 -0.447 -3.279 1.00 97.88 86 GLN A O 1
ATOM 700 N N . TYR A 1 87 ? 7.240 0.977 -5.008 1.00 97.56 87 TYR A N 1
ATOM 701 C CA . TYR A 1 87 ? 6.487 2.005 -4.288 1.00 97.56 87 TYR A CA 1
ATOM 702 C C . TYR A 1 87 ? 5.049 1.570 -3.996 1.00 97.56 87 TYR A C 1
ATOM 704 O O . TYR A 1 87 ? 4.582 1.763 -2.871 1.00 97.56 87 TYR A O 1
ATOM 712 N N . GLU A 1 88 ? 4.363 0.962 -4.964 1.00 97.94 88 GLU A N 1
ATOM 713 C CA . GLU A 1 88 ? 2.998 0.461 -4.790 1.00 97.94 88 GLU A CA 1
ATOM 714 C C . GLU A 1 88 ? 2.941 -0.634 -3.711 1.00 97.94 88 GLU A C 1
ATOM 716 O O . GLU A 1 88 ? 2.110 -0.555 -2.803 1.00 97.94 88 GLU A O 1
ATOM 721 N N . GLN A 1 89 ? 3.882 -1.583 -3.719 1.00 97.56 89 GLN A N 1
ATOM 722 C CA . GLN A 1 89 ? 3.993 -2.624 -2.690 1.00 97.56 89 GLN A CA 1
ATOM 723 C C . GLN A 1 89 ? 4.243 -2.036 -1.298 1.00 97.56 89 GLN A C 1
ATOM 725 O O . GLN A 1 89 ? 3.590 -2.420 -0.325 1.00 97.56 89 GLN A O 1
ATOM 730 N N . ARG A 1 90 ? 5.162 -1.067 -1.179 1.00 97.44 90 ARG A N 1
ATOM 731 C CA . ARG A 1 90 ? 5.426 -0.397 0.104 1.00 97.44 90 ARG A CA 1
ATOM 732 C C . ARG A 1 90 ? 4.194 0.341 0.610 1.00 97.44 90 ARG A C 1
ATOM 734 O O . ARG A 1 90 ? 3.900 0.276 1.800 1.00 97.44 90 ARG A O 1
ATOM 741 N N . LEU A 1 91 ? 3.474 1.029 -0.272 1.00 97.00 91 LEU A N 1
ATOM 742 C CA . LEU A 1 91 ? 2.264 1.756 0.095 1.00 97.00 91 LEU A CA 1
ATOM 743 C C . LEU A 1 91 ? 1.171 0.808 0.605 1.00 97.00 91 LEU A C 1
ATOM 745 O O . LEU A 1 91 ? 0.548 1.100 1.626 1.00 97.00 91 LEU A O 1
ATOM 749 N N . GLN A 1 92 ? 0.977 -0.333 -0.062 1.00 97.19 92 GLN A N 1
ATOM 750 C CA . GLN A 1 92 ? 0.038 -1.371 0.372 1.00 97.19 92 GLN A CA 1
ATOM 751 C C . GLN A 1 92 ? 0.417 -1.925 1.751 1.00 97.19 92 GLN A C 1
ATOM 753 O O . GLN A 1 92 ? -0.418 -1.920 2.654 1.00 97.19 92 GLN A O 1
ATOM 758 N N . ALA A 1 93 ? 1.688 -2.281 1.959 1.00 96.75 93 ALA A N 1
ATOM 759 C CA . ALA A 1 93 ? 2.170 -2.778 3.247 1.00 96.75 93 ALA A CA 1
ATOM 760 C C . ALA A 1 93 ? 1.959 -1.761 4.387 1.00 96.75 93 ALA A C 1
ATOM 762 O O . ALA A 1 93 ? 1.494 -2.121 5.470 1.00 96.75 93 ALA A O 1
ATOM 763 N N . TYR A 1 94 ? 2.236 -0.474 4.148 1.00 96.31 94 TYR A N 1
ATOM 764 C CA . TYR A 1 94 ? 1.969 0.577 5.136 1.00 96.31 94 TYR A CA 1
ATOM 765 C C . TYR A 1 94 ? 0.476 0.752 5.422 1.00 96.31 94 TYR A C 1
ATOM 767 O O . TYR A 1 94 ? 0.094 0.966 6.574 1.00 96.31 94 TYR A O 1
ATOM 775 N N . ALA A 1 95 ? -0.378 0.666 4.400 1.00 96.25 95 ALA A N 1
ATOM 776 C CA . ALA A 1 95 ? -1.822 0.769 4.576 1.00 96.25 95 ALA A CA 1
ATOM 777 C C . ALA A 1 95 ? -2.366 -0.390 5.425 1.00 96.25 95 ALA A C 1
ATOM 779 O O . ALA A 1 95 ? -3.139 -0.156 6.357 1.00 96.25 95 ALA A O 1
ATOM 780 N N . GLU A 1 96 ? -1.921 -1.618 5.158 1.00 96.50 96 GLU A N 1
ATOM 781 C CA . GLU A 1 96 ? -2.278 -2.805 5.940 1.00 96.50 96 GLU A CA 1
ATOM 782 C C . GLU A 1 96 ? -1.793 -2.698 7.388 1.00 96.50 96 GLU A C 1
ATOM 784 O O . GLU A 1 96 ? -2.569 -2.930 8.318 1.00 96.50 96 GLU A O 1
ATOM 789 N N . GLN A 1 97 ? -0.545 -2.267 7.595 1.00 96.56 97 GLN A N 1
ATOM 790 C CA . GLN A 1 97 ? 0.021 -2.060 8.927 1.00 96.56 97 GLN A CA 1
ATOM 791 C C . GLN A 1 97 ? -0.735 -0.979 9.715 1.00 96.56 97 GLN A C 1
ATOM 793 O O . GLN A 1 97 ? -0.993 -1.130 10.910 1.00 96.56 97 GLN A O 1
ATOM 798 N N . LEU A 1 98 ? -1.126 0.118 9.064 1.00 96.19 98 LEU A N 1
ATOM 799 C CA . LEU A 1 98 ? -1.905 1.170 9.713 1.00 96.19 98 LEU A CA 1
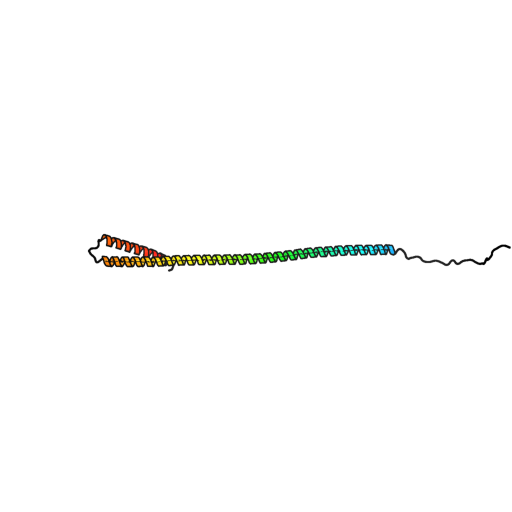ATOM 800 C C . LEU A 1 98 ? -3.309 0.677 10.077 1.00 96.19 98 LEU A C 1
ATOM 802 O O . LEU A 1 98 ? -3.817 0.992 11.154 1.00 96.19 98 LEU A O 1
ATOM 806 N N . GLN A 1 99 ? -3.949 -0.094 9.196 1.00 95.88 99 GLN A N 1
ATOM 807 C CA . GLN A 1 99 ? -5.262 -0.670 9.472 1.00 95.88 99 GLN A CA 1
ATOM 808 C C . GLN A 1 99 ? -5.213 -1.679 10.621 1.00 95.88 99 GLN A C 1
ATOM 810 O O . GLN A 1 99 ? -6.091 -1.642 11.484 1.00 95.88 99 GLN A O 1
ATOM 815 N N . SER A 1 100 ? -4.205 -2.554 10.664 1.00 94.56 100 SER A N 1
ATOM 816 C CA . SER A 1 100 ? -4.046 -3.520 11.754 1.00 94.56 100 SER A CA 1
ATOM 817 C C . SER A 1 100 ? -3.762 -2.821 13.084 1.00 94.56 100 SER A C 1
ATOM 819 O O . SER A 1 100 ? -4.435 -3.116 14.070 1.00 94.56 100 SER A O 1
ATOM 821 N N . SER A 1 101 ? -2.881 -1.816 13.097 1.00 94.69 101 SER A N 1
ATOM 822 C CA . SER A 1 101 ? -2.594 -1.008 14.289 1.00 94.69 101 SER A CA 1
ATOM 823 C C . SER A 1 101 ? -3.834 -0.268 14.803 1.00 94.69 101 SER A C 1
ATOM 825 O O . SER A 1 101 ? -4.118 -0.294 15.999 1.00 94.69 101 SER A O 1
ATOM 827 N N . ARG A 1 102 ? -4.638 0.328 13.911 1.00 94.31 102 ARG A N 1
ATOM 828 C CA . ARG A 1 102 ? -5.903 0.980 14.293 1.00 94.31 102 ARG A CA 1
ATOM 829 C C . ARG A 1 102 ? -6.913 -0.003 14.874 1.00 94.31 102 ARG A C 1
ATOM 831 O O . ARG A 1 102 ? -7.561 0.321 15.865 1.00 94.31 102 ARG A O 1
ATOM 838 N N . LYS A 1 103 ? -7.051 -1.188 14.271 1.00 92.94 103 LYS A N 1
ATOM 839 C CA . LYS A 1 103 ? -7.922 -2.248 14.799 1.00 92.94 103 LYS A CA 1
ATOM 840 C C . LYS A 1 103 ? -7.455 -2.700 16.178 1.00 92.94 103 LYS A C 1
ATOM 842 O O . LYS A 1 103 ? -8.277 -2.817 17.076 1.00 92.94 103 LYS A O 1
ATOM 847 N N . GLN A 1 104 ? -6.152 -2.891 16.365 1.00 93.19 104 GLN A N 1
ATOM 848 C CA . GLN A 1 104 ? -5.592 -3.273 17.656 1.00 93.19 104 GLN A CA 1
ATOM 849 C C . GLN A 1 104 ? -5.845 -2.203 18.727 1.00 93.19 104 GLN A C 1
ATOM 851 O O . GLN A 1 104 ? -6.361 -2.534 19.787 1.00 93.19 104 GLN A O 1
ATOM 856 N N . ALA A 1 105 ? -5.588 -0.926 18.434 1.00 94.00 105 ALA A N 1
ATOM 857 C CA . ALA A 1 105 ? -5.861 0.166 19.370 1.00 94.00 105 ALA A CA 1
ATOM 858 C C . ALA A 1 105 ? -7.360 0.276 19.722 1.00 94.00 105 ALA A C 1
ATOM 860 O O . ALA A 1 105 ? -7.730 0.477 20.879 1.00 94.00 105 ALA A O 1
ATOM 861 N N . ALA A 1 106 ? -8.252 0.090 18.742 1.00 93.50 106 ALA A N 1
ATOM 862 C CA . ALA A 1 106 ? -9.694 0.053 18.990 1.00 93.50 106 ALA A CA 1
ATOM 863 C C . ALA A 1 106 ? -10.098 -1.146 19.872 1.00 93.50 106 ALA A C 1
ATOM 865 O O . ALA A 1 106 ? -10.928 -1.018 20.767 1.00 93.50 106 ALA A O 1
ATOM 866 N N . ASN A 1 107 ? -9.472 -2.302 19.662 1.00 94.12 107 ASN A N 1
ATOM 867 C CA . ASN A 1 107 ? -9.700 -3.498 20.467 1.00 94.12 107 ASN A CA 1
ATOM 868 C C . ASN A 1 107 ? -9.199 -3.327 21.911 1.00 94.12 107 ASN A C 1
ATOM 870 O O . ASN A 1 107 ? -9.889 -3.717 22.851 1.00 94.12 107 ASN A O 1
ATOM 874 N N . GLU A 1 108 ? -8.033 -2.709 22.099 1.00 94.38 108 GLU A N 1
ATOM 875 C CA . GLU A 1 108 ? -7.472 -2.400 23.419 1.00 94.38 108 GLU A CA 1
ATOM 876 C C . GLU A 1 108 ? -8.377 -1.437 24.194 1.00 94.38 108 GLU A C 1
ATOM 878 O O . GLU A 1 108 ? -8.768 -1.744 25.321 1.00 94.38 108 GLU A O 1
ATOM 883 N N . THR A 1 109 ? -8.813 -0.343 23.563 1.00 95.44 109 THR A N 1
ATOM 884 C CA . THR A 1 109 ? -9.743 0.617 24.188 1.00 95.44 109 THR A CA 1
ATOM 885 C C . THR A 1 109 ? -11.089 -0.019 24.551 1.00 95.44 109 THR A C 1
ATOM 887 O O . THR A 1 109 ? -11.636 0.260 25.618 1.00 95.44 109 THR A O 1
ATOM 890 N N . LEU A 1 110 ? -11.608 -0.930 23.721 1.00 95.62 110 LEU A N 1
ATOM 891 C CA . LEU A 1 110 ? -12.824 -1.686 24.027 1.00 95.62 110 LEU A CA 1
ATOM 892 C C . LEU A 1 110 ? -12.645 -2.608 25.247 1.00 95.62 110 LEU A C 1
ATOM 894 O O . LEU A 1 110 ? -13.532 -2.684 26.099 1.00 95.62 110 LEU A O 1
ATOM 898 N N . LEU A 1 111 ? -11.509 -3.301 25.357 1.00 96.38 111 LEU A N 1
ATOM 899 C CA . LEU A 1 111 ? -11.212 -4.172 26.500 1.00 96.38 111 LEU A CA 1
ATOM 900 C C . LEU A 1 111 ? -10.989 -3.379 27.793 1.00 96.38 111 LEU A C 1
ATOM 902 O O . LEU A 1 111 ? -11.429 -3.808 28.861 1.00 96.38 111 LEU A O 1
ATOM 906 N N . GLU A 1 112 ? -10.331 -2.224 27.714 1.00 96.75 112 GLU A N 1
ATOM 907 C CA . GLU A 1 112 ? -10.186 -1.304 28.845 1.00 96.75 112 GLU A CA 1
ATOM 908 C C . GLU A 1 112 ? -11.544 -0.806 29.339 1.00 96.75 112 GLU A C 1
ATOM 910 O O . GLU A 1 112 ? -11.810 -0.823 30.543 1.00 96.75 112 GLU A O 1
ATOM 915 N N . GLU A 1 113 ? -12.434 -0.446 28.415 1.00 96.81 113 GLU A N 1
ATOM 916 C CA . GLU A 1 113 ? -13.792 -0.023 28.739 1.00 96.81 113 GLU A CA 1
ATOM 917 C C . GLU A 1 113 ? -14.585 -1.140 29.431 1.00 96.81 113 GLU A C 1
ATOM 919 O O . GLU A 1 113 ? -15.236 -0.900 30.449 1.00 96.81 113 GLU A O 1
ATOM 924 N N . VAL A 1 114 ? -14.479 -2.384 28.949 1.00 97.25 114 VAL A N 1
ATOM 925 C CA . VAL A 1 114 ? -15.086 -3.551 29.609 1.00 97.25 114 VAL A CA 1
ATOM 926 C C . VAL A 1 114 ? -14.593 -3.682 31.050 1.00 97.25 114 VAL A C 1
ATOM 928 O O . VAL A 1 114 ? -15.420 -3.772 31.958 1.00 97.25 114 VAL A O 1
ATOM 931 N N . ARG A 1 115 ? -13.275 -3.623 31.284 1.00 97.50 115 ARG A N 1
ATOM 932 C CA . ARG A 1 115 ? -12.700 -3.708 32.640 1.00 97.50 115 ARG A CA 1
ATOM 933 C C . ARG A 1 115 ? -13.187 -2.571 33.536 1.00 97.50 115 ARG A C 1
ATOM 935 O O . ARG A 1 115 ? -13.513 -2.801 34.699 1.00 97.50 115 ARG A O 1
ATOM 942 N N . ARG A 1 116 ? -13.271 -1.350 32.999 1.00 98.00 116 ARG A N 1
ATOM 943 C CA . ARG A 1 116 ? -13.764 -0.174 33.728 1.00 98.00 116 ARG A CA 1
ATOM 944 C C . ARG A 1 116 ? -15.209 -0.364 34.186 1.00 98.00 116 ARG A C 1
ATOM 946 O O . ARG A 1 116 ? -15.527 -0.093 35.343 1.00 98.00 116 ARG A O 1
ATOM 953 N N . ILE A 1 117 ? -16.076 -0.843 33.296 1.00 97.69 117 ILE A N 1
ATOM 954 C CA . ILE A 1 117 ? -17.491 -1.080 33.608 1.00 97.69 117 ILE A CA 1
ATOM 955 C C . ILE A 1 117 ? -17.665 -2.267 34.558 1.00 97.69 117 ILE A C 1
ATOM 957 O O . ILE A 1 117 ? -18.512 -2.208 35.447 1.00 97.69 117 ILE A O 1
ATOM 961 N N . GLU A 1 118 ? -16.854 -3.319 34.430 1.00 97.44 118 GLU A N 1
ATOM 962 C CA . GLU A 1 118 ? -16.842 -4.439 35.379 1.00 97.44 118 GLU A CA 1
ATOM 963 C C . GLU A 1 118 ? -16.469 -3.985 36.793 1.00 97.44 118 GLU A C 1
ATOM 965 O O . GLU A 1 118 ? -17.160 -4.351 37.745 1.00 97.44 118 GLU A O 1
ATOM 970 N N . ALA A 1 119 ? -15.448 -3.134 36.931 1.00 97.50 119 ALA A N 1
ATOM 971 C CA . ALA A 1 119 ? -15.064 -2.555 38.216 1.00 97.50 119 ALA A CA 1
ATOM 972 C C . ALA A 1 119 ? -16.180 -1.674 38.804 1.00 97.50 119 ALA A C 1
A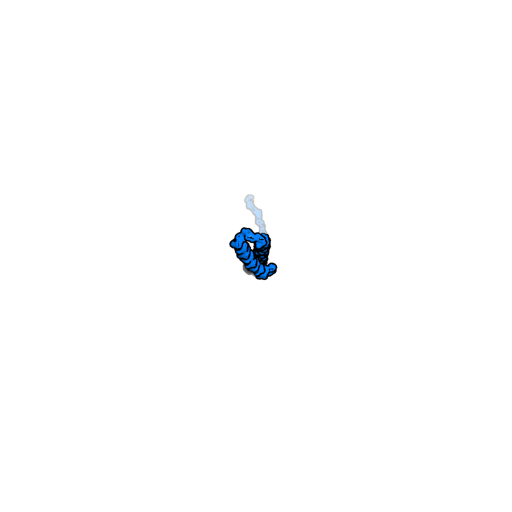TOM 974 O O . ALA A 1 119 ? -16.564 -1.860 39.956 1.00 97.50 119 ALA A O 1
ATOM 975 N N . ALA A 1 120 ? -16.766 -0.777 38.003 1.00 96.81 120 ALA A N 1
ATOM 976 C CA . ALA A 1 120 ? -17.872 0.075 38.448 1.00 96.81 120 ALA A CA 1
ATOM 977 C C . ALA A 1 120 ? -19.099 -0.743 38.894 1.00 96.81 120 ALA A C 1
ATOM 979 O O . ALA A 1 120 ? -19.754 -0.420 39.885 1.00 96.81 120 ALA A O 1
ATOM 980 N N . LEU A 1 121 ? -19.400 -1.830 38.181 1.00 96.94 121 LEU A N 1
ATOM 981 C CA . LEU A 1 121 ? -20.483 -2.744 38.524 1.00 96.94 121 LEU A CA 1
ATOM 982 C C . LEU A 1 121 ? -20.185 -3.527 39.806 1.00 96.94 121 LEU A C 1
ATOM 984 O O . LEU A 1 121 ? -21.104 -3.763 40.587 1.00 96.94 121 LEU A O 1
ATOM 988 N N . HIS A 1 122 ? -18.929 -3.914 40.036 1.00 96.94 122 HIS A N 1
ATOM 989 C CA . HIS A 1 122 ? -18.512 -4.549 41.282 1.00 96.94 122 HIS A CA 1
ATOM 990 C C . HIS A 1 122 ? -18.718 -3.613 42.477 1.00 96.94 122 HIS A C 1
ATOM 992 O O . HIS A 1 122 ? -19.425 -3.993 43.405 1.00 96.94 122 HIS A O 1
ATOM 998 N N . THR A 1 123 ? -18.239 -2.367 42.397 1.00 96.69 123 THR A N 1
ATOM 999 C CA . THR A 1 123 ? -18.457 -1.351 43.441 1.00 96.69 123 THR A CA 1
ATOM 1000 C C . THR A 1 123 ? -19.946 -1.095 43.689 1.00 96.69 123 THR A C 1
ATOM 1002 O O . THR A 1 123 ? -20.389 -1.064 44.832 1.00 96.69 123 THR A O 1
ATOM 1005 N N . CYS A 1 124 ? -20.755 -0.990 42.629 1.00 95.12 124 CYS A N 1
ATOM 1006 C CA . CYS A 1 124 ? -22.205 -0.815 42.758 1.00 95.12 124 CYS A CA 1
ATOM 1007 C C . CYS A 1 124 ? -22.883 -2.009 43.463 1.00 95.12 124 CYS A C 1
ATOM 1009 O O . CYS A 1 124 ? -23.819 -1.820 44.241 1.00 95.12 124 CYS A O 1
ATOM 1011 N N . ASN A 1 125 ? -22.409 -3.239 43.225 1.00 94.75 125 ASN A N 1
ATOM 1012 C CA . ASN A 1 125 ? -22.906 -4.422 43.932 1.00 94.75 125 ASN A CA 1
ATOM 1013 C C . ASN A 1 125 ? -22.523 -4.396 45.414 1.00 94.75 125 ASN A C 1
ATOM 1015 O O . ASN A 1 125 ? -23.385 -4.643 46.246 1.00 94.75 125 ASN A O 1
ATOM 1019 N N . GLU A 1 126 ? -21.274 -4.059 45.741 1.00 96.31 126 GLU A N 1
ATOM 1020 C CA . GLU A 1 126 ? -20.811 -3.964 47.132 1.00 96.31 126 GLU A CA 1
ATOM 1021 C C . GLU A 1 126 ? -21.588 -2.901 47.920 1.00 96.31 126 GLU A C 1
ATOM 1023 O O . GLU A 1 126 ? -21.968 -3.124 49.070 1.00 96.31 126 GLU A O 1
ATOM 1028 N N . GLU A 1 127 ? -21.877 -1.756 47.297 1.00 94.25 127 GLU A N 1
ATOM 1029 C CA . GLU A 1 127 ? -22.714 -0.717 47.899 1.00 94.25 127 GLU A CA 1
ATOM 1030 C C . GLU A 1 127 ? -24.150 -1.194 48.130 1.00 94.25 127 GLU A C 1
ATOM 1032 O O . GLU A 1 127 ? -24.711 -0.944 49.199 1.00 94.25 127 GLU A O 1
ATOM 1037 N N . LEU A 1 128 ? -24.745 -1.899 47.160 1.00 92.44 128 LEU A N 1
ATOM 1038 C CA . LEU A 1 128 ? -26.073 -2.492 47.318 1.00 92.44 128 LEU A CA 1
ATOM 1039 C C . LEU A 1 128 ? -26.093 -3.528 48.443 1.00 92.44 128 LEU A C 1
ATOM 1041 O O . LEU A 1 128 ? -26.964 -3.442 49.302 1.00 92.44 128 LEU A O 1
ATOM 1045 N N . ASP A 1 129 ? -25.137 -4.455 48.474 1.00 93.25 129 ASP A N 1
ATOM 1046 C CA . ASP A 1 129 ? -25.056 -5.517 49.483 1.00 93.25 129 ASP A CA 1
ATOM 1047 C C . ASP A 1 129 ? -24.827 -4.948 50.891 1.00 93.25 129 ASP A C 1
ATOM 1049 O O . ASP A 1 129 ? -25.357 -5.472 51.871 1.00 93.25 129 ASP A O 1
ATOM 1053 N N . ARG A 1 130 ? -24.096 -3.830 51.000 1.00 93.69 130 ARG A N 1
ATOM 1054 C CA . ARG A 1 130 ? -23.893 -3.109 52.262 1.00 93.69 130 ARG A CA 1
ATOM 1055 C C . ARG A 1 130 ? -25.146 -2.380 52.747 1.00 93.69 130 ARG A C 1
ATOM 1057 O O . ARG A 1 130 ? -25.365 -2.319 53.953 1.00 93.69 130 ARG A O 1
ATOM 1064 N N . LEU A 1 131 ? -25.917 -1.775 51.843 1.00 91.56 131 LEU A N 1
ATOM 1065 C CA . LEU A 1 131 ? -27.086 -0.956 52.192 1.00 91.56 131 LEU A CA 1
ATOM 1066 C C . LEU A 1 131 ? -28.379 -1.772 52.316 1.00 91.56 131 LEU A C 1
ATOM 1068 O O . LEU A 1 131 ? -29.308 -1.315 52.972 1.00 91.56 131 LEU A O 1
ATOM 1072 N N . LEU A 1 132 ? -28.454 -2.960 51.708 1.00 89.12 132 LEU A N 1
ATOM 1073 C CA . LEU A 1 132 ? -29.625 -3.840 51.776 1.00 89.12 132 LEU A CA 1
ATOM 1074 C C . LEU A 1 132 ? -30.051 -4.244 53.204 1.00 89.12 132 LEU A C 1
ATOM 1076 O O . LEU A 1 132 ? -31.254 -4.288 53.442 1.00 89.12 132 LEU A O 1
ATOM 1080 N N . PRO A 1 133 ? -29.131 -4.579 54.135 1.00 90.62 133 PRO A N 1
ATOM 1081 C CA . PRO A 1 133 ? -29.495 -4.962 55.500 1.00 90.62 133 PRO A CA 1
ATOM 1082 C C . PRO A 1 133 ? -29.742 -3.768 56.440 1.00 90.62 133 PRO A C 1
ATOM 1084 O O . PRO A 1 133 ? -30.061 -3.984 57.606 1.00 90.62 133 PRO A O 1
ATOM 1087 N N . ASP A 1 134 ? -29.551 -2.527 55.980 1.00 88.75 134 ASP A N 1
ATOM 1088 C CA . ASP A 1 134 ? -29.720 -1.323 56.796 1.00 88.75 134 ASP A CA 1
ATOM 1089 C C . ASP A 1 134 ? -31.112 -0.703 56.576 1.00 88.75 134 ASP A C 1
ATOM 1091 O O . ASP A 1 134 ? -31.341 0.055 55.631 1.00 88.75 134 ASP A O 1
ATOM 1095 N N . ASP A 1 135 ? -32.039 -1.001 57.492 1.00 81.62 135 ASP A N 1
ATOM 1096 C CA . ASP A 1 135 ? -33.431 -0.522 57.471 1.00 81.62 135 ASP A CA 1
ATOM 1097 C C . ASP A 1 135 ? -33.563 1.011 57.594 1.00 81.62 135 ASP A C 1
ATOM 1099 O O . ASP A 1 135 ? -34.646 1.566 57.388 1.00 81.62 135 ASP A O 1
ATOM 1103 N N . SER A 1 136 ? -32.477 1.724 57.923 1.00 86.56 136 SER A N 1
ATOM 1104 C CA . SER A 1 136 ? -32.465 3.190 57.998 1.00 86.56 136 SER A CA 1
ATOM 1105 C C . SER A 1 136 ? -32.261 3.872 56.637 1.00 86.56 136 SER A C 1
ATOM 1107 O O . SER A 1 136 ? -32.464 5.085 56.504 1.00 86.56 136 SER A O 1
ATOM 1109 N N . VAL A 1 137 ? -31.881 3.115 55.603 1.00 85.50 137 VAL A N 1
ATOM 1110 C CA . VAL A 1 137 ? -31.598 3.648 54.268 1.00 85.50 137 VAL A CA 1
ATOM 1111 C C . VAL A 1 137 ? -32.898 3.950 53.524 1.00 85.50 137 VAL A C 1
ATOM 1113 O O . VAL A 1 137 ? -33.776 3.107 53.364 1.00 85.50 137 VAL A O 1
ATOM 1116 N N . ALA A 1 138 ? -33.006 5.165 52.980 1.00 89.88 138 ALA A N 1
ATOM 1117 C CA . ALA A 1 138 ? -34.152 5.548 52.164 1.00 89.88 138 ALA A CA 1
ATOM 1118 C C . ALA A 1 138 ? -34.294 4.635 50.929 1.00 89.88 138 ALA A C 1
ATOM 1120 O O . ALA A 1 138 ? -33.389 4.565 50.093 1.00 89.88 138 ALA A O 1
ATOM 1121 N N . LEU A 1 139 ? -35.470 4.019 50.759 1.00 89.44 139 LEU A N 1
ATOM 1122 C CA . LEU A 1 139 ? -35.794 3.130 49.632 1.00 89.44 139 LEU A CA 1
ATOM 1123 C C . LEU A 1 139 ? -35.476 3.749 48.259 1.00 89.44 139 LEU A C 1
ATOM 1125 O O . LEU A 1 139 ? -35.025 3.053 47.352 1.00 89.44 139 LEU A O 1
ATOM 1129 N N . GLY A 1 14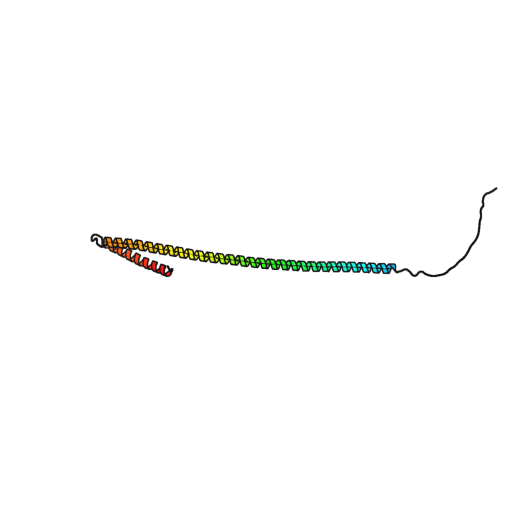0 ? -35.656 5.066 48.108 1.00 91.25 140 GLY A N 1
ATOM 1130 C CA . GLY A 1 140 ? -35.312 5.785 46.878 1.00 91.25 140 GLY A CA 1
ATOM 1131 C C . GLY A 1 140 ? -33.834 5.652 46.487 1.00 91.25 140 GLY A C 1
ATOM 1132 O O . GLY A 1 140 ? -33.531 5.485 45.308 1.00 91.25 140 GLY A O 1
ATOM 1133 N N . LYS A 1 141 ? -32.919 5.635 47.467 1.00 91.81 141 LYS A N 1
ATOM 1134 C CA . LYS A 1 141 ? -31.479 5.441 47.234 1.00 91.81 141 LYS A CA 1
ATOM 1135 C C . LYS A 1 141 ? -31.171 4.014 46.773 1.00 91.81 141 LYS A C 1
ATOM 1137 O O . LYS A 1 141 ? -30.397 3.831 45.837 1.00 91.81 141 LYS A O 1
ATOM 1142 N N . LEU A 1 142 ? -31.808 3.012 47.385 1.00 92.19 142 LEU A N 1
ATOM 1143 C CA . LEU A 1 142 ? -31.680 1.607 46.976 1.00 92.19 142 LEU A CA 1
ATOM 1144 C C . LEU A 1 142 ? -32.202 1.384 45.550 1.00 92.19 142 LEU A C 1
ATOM 1146 O O . LEU A 1 142 ? -31.545 0.722 44.748 1.00 92.19 142 LEU A O 1
ATOM 1150 N N . LEU A 1 143 ? -33.352 1.976 45.210 1.00 93.50 143 LEU A N 1
ATOM 1151 C CA . LEU A 1 143 ? -33.907 1.925 43.856 1.00 93.50 143 LEU A CA 1
ATOM 1152 C C . LEU A 1 143 ? -32.976 2.586 42.836 1.00 93.50 143 LEU A C 1
ATOM 1154 O O . LEU A 1 143 ? -32.745 2.014 41.775 1.00 93.50 143 LEU A O 1
ATOM 1158 N N . GLN A 1 144 ? -32.401 3.746 43.161 1.00 95.06 144 GLN A N 1
ATOM 1159 C CA . GLN A 1 144 ? -31.458 4.435 42.280 1.00 95.06 144 GLN A CA 1
ATOM 1160 C C . GLN A 1 144 ? -30.210 3.586 41.998 1.00 95.06 144 GLN A C 1
ATOM 1162 O O . GLN A 1 144 ? -29.851 3.400 40.835 1.00 95.06 144 GLN A O 1
ATOM 1167 N N . LEU A 1 145 ? -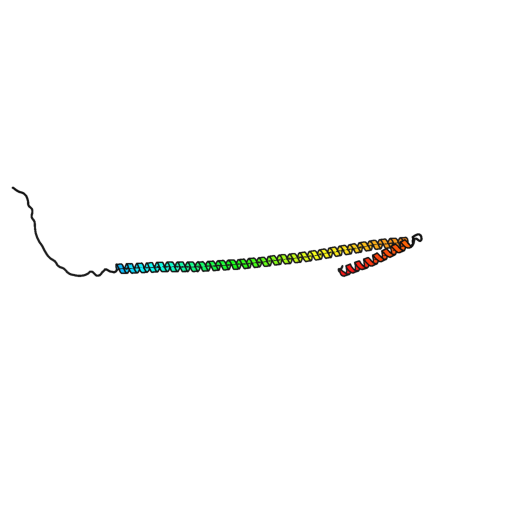29.594 3.013 43.037 1.00 94.38 145 LEU A N 1
ATOM 1168 C CA . LEU A 1 145 ? -28.456 2.099 42.883 1.00 94.38 145 LEU A CA 1
ATOM 1169 C C . LEU A 1 145 ? -28.832 0.859 42.065 1.00 94.38 145 LEU A C 1
ATOM 1171 O O . LEU A 1 145 ? -28.063 0.409 41.217 1.00 94.38 145 LEU A O 1
ATOM 1175 N N . ARG A 1 146 ? -30.040 0.316 42.262 1.00 94.25 146 ARG A N 1
ATOM 1176 C CA . ARG A 1 146 ? -30.509 -0.836 41.486 1.00 94.25 146 ARG A CA 1
ATOM 1177 C C . ARG A 1 146 ? -30.697 -0.504 40.006 1.00 94.25 146 ARG A C 1
ATOM 1179 O O . ARG A 1 146 ? -30.350 -1.330 39.161 1.00 94.25 146 ARG A O 1
ATOM 1186 N N . THR A 1 147 ? -31.205 0.682 39.688 1.00 96.56 147 THR A N 1
ATOM 1187 C CA . THR A 1 147 ? -31.314 1.169 38.306 1.00 96.56 147 THR A CA 1
ATOM 1188 C C . THR A 1 147 ? -29.933 1.323 37.675 1.00 96.56 147 THR A C 1
ATOM 1190 O O . THR A 1 147 ? -29.694 0.757 36.610 1.00 96.56 147 THR A O 1
ATOM 1193 N N . GLN A 1 148 ? -28.989 1.961 38.374 1.00 96.00 148 GLN A N 1
ATOM 1194 C CA . GLN A 1 148 ? -27.604 2.097 37.912 1.00 96.00 148 GLN A CA 1
ATOM 1195 C C . GLN A 1 148 ? -26.954 0.728 37.648 1.00 96.00 148 GLN A C 1
ATOM 1197 O O . GLN A 1 148 ? -26.312 0.520 36.619 1.00 96.00 148 GLN A O 1
ATOM 1202 N N . GLN A 1 149 ? -27.173 -0.250 38.531 1.00 97.00 149 GLN A N 1
ATOM 1203 C CA . GLN A 1 149 ? -26.690 -1.618 38.341 1.00 97.00 149 GLN A CA 1
ATOM 1204 C C . GLN A 1 149 ? -27.253 -2.261 37.059 1.00 97.00 149 GLN A C 1
ATOM 1206 O O . GLN A 1 149 ? -26.530 -2.958 36.342 1.00 97.00 149 GLN A O 1
ATOM 1211 N N . LEU A 1 150 ? -28.543 -2.066 36.764 1.00 97.06 150 LEU A N 1
ATOM 1212 C CA . LEU A 1 150 ? -29.181 -2.597 35.555 1.00 97.06 150 LEU A CA 1
ATOM 1213 C C . LEU A 1 150 ? -28.638 -1.933 34.285 1.00 97.06 150 LEU A C 1
ATOM 1215 O O . LEU A 1 150 ? -28.361 -2.637 33.312 1.00 97.06 150 LEU A O 1
ATOM 1219 N N . GLU A 1 151 ? -28.436 -0.617 34.310 1.00 97.38 151 GLU A N 1
ATOM 1220 C CA . GLU A 1 151 ? -27.844 0.143 33.205 1.00 97.38 151 GLU A CA 1
ATOM 1221 C C . GLU A 1 151 ? -26.417 -0.329 32.906 1.00 97.38 151 GLU A C 1
ATOM 1223 O O . GLU A 1 151 ? -26.109 -0.676 31.764 1.00 97.38 151 GLU A O 1
ATOM 1228 N N . LEU A 1 152 ? -25.574 -0.463 33.937 1.00 97.81 152 LEU A N 1
ATOM 1229 C CA . LEU A 1 152 ? -24.210 -0.981 33.795 1.00 97.81 152 LEU A CA 1
ATOM 1230 C C . LEU A 1 152 ? -24.199 -2.416 33.246 1.00 97.81 152 LEU A C 1
ATOM 1232 O O . LEU A 1 152 ? -23.397 -2.735 32.369 1.00 97.81 152 LEU A O 1
ATOM 1236 N N . LYS A 1 153 ? -25.121 -3.285 33.691 1.00 97.44 153 LYS A N 1
ATOM 1237 C CA . LYS A 1 153 ? -25.266 -4.654 33.156 1.00 97.44 153 LYS A CA 1
ATOM 1238 C C . LYS A 1 153 ? -25.667 -4.661 31.683 1.00 97.44 153 LYS A C 1
ATOM 1240 O O . LYS A 1 153 ? -25.154 -5.481 30.916 1.00 97.44 153 LYS A O 1
ATOM 1245 N N . ALA A 1 154 ? -26.599 -3.796 31.290 1.00 97.69 154 ALA A N 1
ATOM 1246 C CA . ALA A 1 154 ? -27.045 -3.684 29.907 1.00 97.69 154 ALA A CA 1
ATOM 1247 C C . ALA A 1 154 ? -25.914 -3.171 29.006 1.00 97.69 154 ALA A C 1
ATOM 1249 O O . ALA A 1 154 ? -25.648 -3.765 27.960 1.00 97.69 154 ALA A O 1
ATOM 1250 N N . TYR A 1 155 ? -25.198 -2.138 29.451 1.00 97.75 155 TYR A N 1
ATOM 1251 C CA . TYR A 1 155 ? -24.064 -1.581 28.726 1.00 97.75 155 TYR A CA 1
ATOM 1252 C C . TYR A 1 155 ? -22.918 -2.592 28.588 1.00 97.75 155 TYR A C 1
ATOM 1254 O O . TYR A 1 155 ? -22.457 -2.845 27.476 1.00 97.75 155 TYR A O 1
ATOM 1262 N N . LEU A 1 156 ? -22.546 -3.287 29.671 1.00 97.62 156 LEU A N 1
ATOM 1263 C CA . LEU A 1 156 ? -21.540 -4.355 29.642 1.00 97.62 156 LEU A CA 1
ATOM 1264 C C . LEU A 1 156 ? -21.918 -5.481 28.671 1.00 97.62 156 LEU A C 1
ATOM 1266 O O . LEU A 1 156 ? -21.060 -6.025 27.977 1.00 97.62 156 LEU A O 1
ATOM 1270 N N . ARG A 1 157 ? -23.205 -5.838 28.592 1.00 97.12 157 ARG A N 1
ATOM 1271 C CA . ARG A 1 157 ? -23.691 -6.819 27.613 1.00 97.12 157 ARG A CA 1
ATOM 1272 C C . ARG A 1 157 ? -23.491 -6.322 26.179 1.00 97.12 157 ARG A C 1
ATOM 1274 O O . ARG A 1 157 ? -23.071 -7.114 25.338 1.00 97.12 157 ARG A O 1
ATOM 1281 N N . GLY A 1 158 ? -23.754 -5.041 25.919 1.00 97.00 158 GLY A N 1
ATOM 1282 C CA . GLY A 1 158 ? -23.483 -4.395 24.633 1.00 97.00 158 GLY A CA 1
ATOM 1283 C C . GLY A 1 158 ? -21.995 -4.406 24.274 1.00 97.00 158 GLY A C 1
ATOM 1284 O O . GLY A 1 158 ? -21.633 -4.848 23.187 1.00 97.00 158 GLY A O 1
ATOM 1285 N N . LEU A 1 159 ? -21.125 -4.029 25.213 1.00 96.12 159 LEU A N 1
ATOM 1286 C CA . LEU A 1 159 ? -19.672 -4.056 25.018 1.00 96.12 159 LEU A CA 1
ATOM 1287 C C . LEU A 1 159 ? -19.156 -5.474 24.749 1.00 96.12 159 LEU A C 1
ATOM 1289 O O . LEU A 1 159 ? -18.433 -5.702 23.787 1.00 96.12 159 LEU A O 1
ATOM 1293 N N . ARG A 1 160 ? -19.587 -6.471 25.531 1.00 95.44 160 ARG A N 1
ATOM 1294 C CA . ARG A 1 160 ? -19.206 -7.879 25.312 1.00 95.44 160 ARG A CA 1
ATOM 1295 C C . ARG A 1 160 ? -19.693 -8.421 23.970 1.00 95.44 160 ARG A C 1
ATOM 1297 O O . ARG A 1 160 ? -19.051 -9.297 23.397 1.00 95.44 160 ARG A O 1
ATOM 1304 N N . PHE A 1 161 ? -20.825 -7.934 23.468 1.00 96.06 161 PHE A N 1
ATOM 1305 C CA . PHE A 1 161 ? -21.277 -8.268 22.121 1.00 96.06 161 PHE A CA 1
ATOM 1306 C C . PHE A 1 161 ? -20.336 -7.685 21.058 1.00 96.06 161 PHE A C 1
ATOM 1308 O O . PHE A 1 161 ? -19.955 -8.406 20.139 1.00 96.06 161 PHE A O 1
ATOM 1315 N N . GLN A 1 162 ? -19.893 -6.436 21.221 1.00 93.56 162 GLN A N 1
ATOM 1316 C CA . GLN A 1 162 ? -18.903 -5.817 20.332 1.00 93.56 162 GLN A CA 1
ATOM 1317 C C . GLN A 1 162 ? -17.548 -6.541 20.377 1.00 93.56 162 GLN A C 1
ATOM 1319 O O . GLN A 1 162 ? -16.974 -6.795 19.325 1.00 93.56 162 GLN A O 1
ATOM 1324 N N . VAL A 1 163 ? -17.082 -6.963 21.559 1.00 93.62 163 VAL A N 1
ATOM 1325 C CA . VAL A 1 163 ? -15.851 -7.769 21.724 1.00 93.62 163 VAL A CA 1
ATOM 1326 C C . VAL A 1 163 ? -15.944 -9.071 20.923 1.00 93.62 163 VAL A C 1
ATOM 1328 O O . VAL A 1 163 ? -15.052 -9.384 20.140 1.00 93.62 163 VAL A O 1
ATOM 1331 N N . LYS A 1 164 ? -17.076 -9.782 21.026 1.00 92.19 164 LYS A N 1
ATOM 1332 C CA . LYS A 1 164 ? -17.321 -11.004 20.243 1.00 92.19 164 LYS A CA 1
ATOM 1333 C C . LYS A 1 164 ? -17.341 -10.748 18.738 1.00 92.19 164 LYS A C 1
ATOM 1335 O O . LYS A 1 164 ? -16.837 -11.572 17.982 1.00 92.19 164 LYS A O 1
ATOM 1340 N N . GLN A 1 165 ? -17.921 -9.632 18.292 1.00 90.12 165 GLN A N 1
ATOM 1341 C CA . GLN A 1 165 ? -17.895 -9.250 16.876 1.00 90.12 165 GLN A CA 1
ATOM 1342 C C . GLN A 1 165 ? -16.483 -8.899 16.392 1.00 90.12 165 GLN A C 1
ATOM 1344 O O . GLN A 1 165 ? -16.154 -9.174 15.241 1.00 90.12 165 GLN A O 1
ATOM 1349 N N . ALA A 1 166 ? -15.652 -8.330 17.266 1.00 87.12 166 ALA A N 1
ATOM 1350 C CA . ALA A 1 166 ? -14.253 -8.024 16.990 1.00 87.12 166 ALA A CA 1
ATOM 1351 C C . ALA A 1 166 ? -13.339 -9.268 16.988 1.00 87.12 166 ALA A C 1
ATOM 1353 O O . ALA A 1 166 ? -12.179 -9.156 16.594 1.00 87.12 166 ALA A O 1
ATOM 1354 N N . GLY A 1 167 ? -13.849 -10.443 17.385 1.00 85.50 167 GLY A N 1
ATOM 1355 C CA . GLY A 1 167 ? -13.087 -11.695 17.437 1.00 85.50 167 GLY A CA 1
ATOM 1356 C C . GLY A 1 167 ? -12.067 -11.755 18.578 1.00 85.50 167 GLY A C 1
ATOM 1357 O O . GLY A 1 167 ? -11.062 -12.452 18.448 1.00 85.50 167 GLY A O 1
ATOM 1358 N N . LEU A 1 168 ? -12.313 -10.998 19.651 1.00 74.75 168 LEU A N 1
ATOM 1359 C CA . LEU A 1 168 ? -11.500 -10.931 20.869 1.00 74.75 168 LEU A CA 1
ATOM 1360 C C . LEU A 1 168 ? -12.015 -11.873 21.964 1.00 74.75 168 LEU A C 1
ATOM 1362 O O . LEU A 1 168 ? -13.247 -12.112 22.022 1.00 74.75 168 LEU A O 1
#

Sequence (168 aa):
MNQEPALQNHQPPTRTVHSQDEPFLPLSPRLDQLTAGLHALEQWYAADFEKRVADVTEVLRAQITQDLCSRFDSELDFHLIAVREQYEQRLQAYAEQLQSSRKQAANETLLEEVRRIEAALHTCNEELDRLLPDDSVALGKLLQLRTQQLELKAYLRGLRFQVKQAGL

Foldseek 3Di:
DDDDDDDDDDDDDDDDDDDDDDDDDDPPVVVVVVVVVVVVVVVVVVVVVVVVVVVVVVVVVVVVVVVVVVVVVVVVVVVVVVVVVVVVVVVVVVVVVVVVVVLVVVLVVLVVVLVVLVVVLVVLVVVLVVCVVPPVDDVVVNVVSVVVNVVSVVVSVVSVVVNVVSVD

Radius of gyration: 64.31 Å; chains: 1; bounding box: 142×60×162 Å

Secondary structure (DSSP, 8-state):
-------------------------SSHHHHHHHHHHHHHHHHHHHHHHHHHHHHHHHHHHHHHHHHHHHHHHHHHHHHHHHHHHHHHHHHHHHHHHHHHHHHHHHHHHHHHHHHHHHHHHHHHHHHHHHHTT-TTS-HHHHHHHHHHHHHHHHHHHHHHHHHHHTT-

pLDDT: mean 86.53, std 18.47, range [33.38, 98.25]